Protein AF-A0A7K4TQD1-F1 (afdb_monomer_lite)

Structure (mmCIF, N/CA/C/O backbone):
data_AF-A0A7K4TQD1-F1
#
_entry.id   AF-A0A7K4TQD1-F1
#
loop_
_atom_site.group_PDB
_atom_site.id
_atom_site.type_symbol
_atom_site.label_atom_id
_atom_site.label_alt_id
_atom_site.label_comp_id
_atom_site.label_asym_id
_atom_site.label_entity_id
_atom_site.label_seq_id
_atom_site.pdbx_PDB_ins_code
_atom_site.Cartn_x
_atom_site.Cartn_y
_atom_site.Cartn_z
_atom_site.occupancy
_atom_site.B_iso_or_equiv
_atom_site.auth_seq_id
_atom_site.auth_comp_id
_atom_site.auth_asym_id
_atom_site.auth_atom_id
_atom_site.pdbx_PDB_model_num
ATOM 1 N N . ASP A 1 1 ? -7.460 28.474 18.576 1.00 45.56 1 ASP A N 1
ATOM 2 C CA . ASP A 1 1 ? -6.396 27.462 18.611 1.00 45.56 1 ASP A CA 1
ATOM 3 C C . ASP A 1 1 ? -7.080 26.107 18.539 1.00 45.56 1 ASP A C 1
ATOM 5 O O . ASP A 1 1 ? -7.773 25.741 19.476 1.00 45.56 1 ASP A O 1
ATOM 9 N N . LEU A 1 2 ? -7.059 25.478 17.362 1.00 52.19 2 LEU A N 1
ATOM 10 C CA . LEU A 1 2 ? -7.732 24.200 17.082 1.00 52.19 2 LEU A CA 1
ATOM 11 C C . LEU A 1 2 ? -6.708 23.061 17.084 1.00 52.19 2 LEU A C 1
ATOM 13 O O . LEU A 1 2 ? -6.764 22.162 16.252 1.00 52.19 2 LEU A O 1
ATOM 17 N N . SER A 1 3 ? -5.739 23.111 17.994 1.00 54.25 3 SER A N 1
ATOM 18 C CA . SER A 1 3 ? -4.827 21.996 18.223 1.00 54.25 3 SER A CA 1
ATOM 19 C C . SER A 1 3 ? -5.521 20.920 19.060 1.00 54.25 3 SER A C 1
ATOM 21 O O . SER A 1 3 ? -5.107 20.582 20.166 1.00 54.25 3 SER A O 1
ATOM 23 N N . VAL A 1 4 ? -6.586 20.339 18.502 1.00 57.62 4 VAL A N 1
ATOM 24 C CA . VAL A 1 4 ? -6.950 18.977 18.871 1.00 57.62 4 VAL A CA 1
ATOM 25 C C . VAL A 1 4 ? -5.787 18.126 18.375 1.00 57.62 4 VAL A C 1
ATOM 27 O O . VAL A 1 4 ? -5.661 17.822 17.191 1.00 57.62 4 VAL A O 1
ATOM 30 N N . ARG A 1 5 ? -4.844 17.830 19.273 1.00 55.59 5 ARG A N 1
ATOM 31 C CA . ARG A 1 5 ? -3.974 16.675 19.094 1.00 55.59 5 ARG A CA 1
ATOM 32 C C . ARG A 1 5 ? -4.882 15.488 19.295 1.00 55.59 5 ARG A C 1
ATOM 34 O O . ARG A 1 5 ? -5.069 15.022 20.412 1.00 55.59 5 ARG A O 1
ATOM 41 N N . ASP A 1 6 ? -5.512 15.108 18.203 1.00 54.31 6 ASP A N 1
ATOM 42 C CA . ASP A 1 6 ? -6.256 13.885 18.114 1.00 54.31 6 ASP A CA 1
ATOM 43 C C . ASP A 1 6 ? -5.278 12.765 18.481 1.00 54.31 6 ASP A C 1
ATOM 45 O O . ASP A 1 6 ? -4.365 12.426 17.732 1.00 54.31 6 ASP A O 1
ATOM 49 N N . GLU A 1 7 ? -5.456 12.210 19.679 1.00 54.66 7 GLU A N 1
ATOM 50 C CA . GLU A 1 7 ? -4.973 10.894 20.121 1.00 54.66 7 GLU A CA 1
ATOM 51 C C . GLU A 1 7 ? -5.586 9.771 19.253 1.00 54.66 7 GLU A C 1
ATOM 53 O O . GLU A 1 7 ? -5.853 8.664 19.713 1.00 54.66 7 GLU A O 1
ATOM 58 N N . LEU A 1 8 ? -5.891 10.069 17.991 1.00 54.59 8 LEU A N 1
ATOM 59 C CA . LEU A 1 8 ? -6.680 9.242 17.111 1.00 54.59 8 LEU A CA 1
ATOM 60 C C . LEU A 1 8 ? -5.744 8.396 16.241 1.00 54.59 8 LEU A C 1
ATOM 62 O O . LEU A 1 8 ? -4.733 8.858 15.712 1.00 54.59 8 LEU A O 1
ATOM 66 N N . ASP A 1 9 ? -6.137 7.133 16.108 1.00 60.72 9 ASP A N 1
ATOM 67 C CA . ASP A 1 9 ? -5.822 6.241 14.991 1.00 60.72 9 ASP A CA 1
ATOM 68 C C . ASP A 1 9 ? -4.530 5.407 15.051 1.00 60.72 9 ASP A C 1
ATOM 70 O O . ASP A 1 9 ? -4.187 4.777 14.066 1.00 60.72 9 ASP A O 1
ATOM 74 N N . GLY A 1 10 ? -3.809 5.307 16.173 1.00 62.94 10 GLY A N 1
ATOM 75 C CA . GLY A 1 10 ? -2.671 4.363 16.287 1.00 62.94 10 GLY A CA 1
ATOM 76 C C . GLY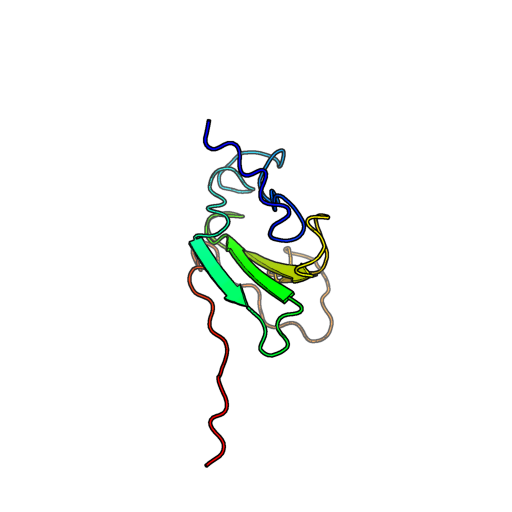 A 1 10 ? -1.396 4.747 15.514 1.00 62.94 10 GLY A C 1
ATOM 77 O O . GLY A 1 10 ? -0.441 3.964 15.451 1.00 62.94 10 GLY A O 1
ATOM 78 N N . GLY A 1 11 ? -1.344 5.981 15.001 1.00 74.12 11 GLY A N 1
ATOM 79 C CA . GLY A 1 11 ? -0.150 6.655 14.484 1.00 74.12 11 GLY A CA 1
ATOM 80 C C . GLY A 1 11 ? -0.198 6.993 12.988 1.00 74.12 11 GLY A C 1
ATOM 81 O O . GLY A 1 11 ? -1.144 6.683 12.275 1.00 74.12 11 GLY A O 1
ATOM 82 N N . GLU A 1 12 ? 0.861 7.633 12.482 1.00 79.38 12 GLU A N 1
ATOM 83 C CA . GLU A 1 12 ? 0.975 7.971 11.057 1.00 79.38 12 GLU A CA 1
ATOM 84 C C . GLU A 1 12 ? 1.526 6.793 10.235 1.00 79.38 12 GLU A C 1
ATOM 86 O O . GLU A 1 12 ? 2.731 6.520 10.236 1.00 79.38 12 GLU A O 1
ATOM 91 N N . TRP A 1 13 ? 0.674 6.122 9.459 1.00 82.19 13 TRP A N 1
ATOM 92 C CA . TRP A 1 13 ? 1.122 5.086 8.525 1.00 82.19 13 TRP A CA 1
ATOM 93 C C . TRP A 1 13 ? 1.839 5.684 7.313 1.00 82.19 13 TRP A C 1
ATOM 95 O O . TRP A 1 13 ? 1.226 6.286 6.433 1.00 82.19 13 TRP A O 1
ATOM 105 N N . LYS A 1 14 ? 3.153 5.467 7.221 1.00 84.50 14 LYS A N 1
ATOM 106 C CA . LYS A 1 14 ? 4.038 6.073 6.208 1.00 84.50 14 LYS A CA 1
ATOM 107 C C . LYS A 1 14 ? 4.846 5.030 5.423 1.00 84.50 14 LYS A C 1
ATOM 109 O O . LYS A 1 14 ? 6.050 5.179 5.235 1.00 84.50 14 LYS A O 1
ATOM 114 N N . PHE A 1 15 ? 4.214 3.951 4.954 1.00 81.75 15 PHE A N 1
ATOM 115 C CA . PHE A 1 15 ? 4.922 2.790 4.378 1.00 81.75 15 PHE A CA 1
ATOM 116 C C . PHE A 1 15 ? 5.779 3.103 3.149 1.00 81.75 15 PHE A C 1
ATOM 118 O O . PHE A 1 15 ? 6.783 2.426 2.910 1.00 81.75 15 PHE A O 1
ATOM 125 N N . CYS A 1 16 ? 5.373 4.100 2.363 1.00 87.44 16 CYS A N 1
ATOM 126 C CA . CYS A 1 16 ? 6.097 4.504 1.162 1.00 87.44 16 CYS A CA 1
ATOM 127 C C . CYS A 1 16 ? 7.122 5.611 1.408 1.00 87.44 16 CYS A C 1
ATOM 129 O O . CYS A 1 16 ? 7.991 5.838 0.563 1.00 87.44 16 CYS A O 1
ATOM 131 N N . GLN A 1 17 ? 7.069 6.272 2.565 1.00 88.81 17 GLN A N 1
ATOM 132 C CA . GLN A 1 17 ? 8.026 7.311 2.915 1.00 88.81 17 GLN A CA 1
ATOM 133 C C . GLN A 1 17 ? 9.409 6.703 3.180 1.00 88.81 17 GLN A C 1
ATOM 135 O O . GLN A 1 17 ? 9.538 5.642 3.786 1.00 88.81 17 GLN A O 1
ATOM 140 N N . GLY A 1 18 ? 10.461 7.373 2.704 1.00 89.06 18 GLY A N 1
ATOM 141 C CA . GLY A 1 18 ? 11.849 6.942 2.916 1.00 89.06 18 GLY A CA 1
ATOM 142 C C . GLY A 1 18 ? 12.257 5.674 2.155 1.00 89.06 18 GLY A C 1
ATOM 143 O O . GLY A 1 18 ? 13.371 5.188 2.330 1.00 89.06 18 GLY A O 1
ATOM 144 N N . ARG A 1 19 ? 11.384 5.128 1.300 1.00 88.44 19 ARG A N 1
ATOM 145 C CA . ARG A 1 19 ? 11.697 3.975 0.450 1.00 88.44 19 ARG A CA 1
ATOM 146 C C . ARG A 1 19 ? 12.435 4.411 -0.826 1.00 88.44 19 ARG A C 1
ATOM 148 O O . ARG A 1 19 ? 12.350 5.580 -1.220 1.00 88.44 19 ARG A O 1
ATOM 155 N N . PRO A 1 20 ? 13.149 3.486 -1.498 1.00 91.81 20 PRO A N 1
ATOM 156 C CA . PRO A 1 20 ? 13.863 3.818 -2.722 1.00 91.81 20 PRO A CA 1
ATOM 157 C C . PRO A 1 20 ? 12.920 4.352 -3.805 1.00 91.81 20 PRO A C 1
ATOM 159 O O . PRO A 1 20 ? 11.851 3.787 -4.060 1.00 91.81 20 PRO A O 1
ATOM 162 N N . GLN A 1 21 ? 13.347 5.442 -4.427 1.00 92.69 21 GLN A N 1
ATOM 163 C CA . GLN A 1 21 ? 12.612 6.132 -5.482 1.00 92.69 21 GLN A CA 1
ATOM 164 C C . GLN A 1 21 ? 12.698 5.373 -6.815 1.00 92.69 21 GLN A C 1
ATOM 166 O O . GLN A 1 21 ? 13.380 4.354 -6.900 1.00 92.69 21 GLN A O 1
ATOM 171 N N . GLY A 1 22 ? 11.992 5.872 -7.833 1.00 94.06 22 GLY A N 1
ATOM 172 C CA . GLY A 1 22 ? 11.879 5.229 -9.146 1.00 94.06 22 GLY A CA 1
ATOM 173 C C . GLY A 1 22 ? 10.546 4.506 -9.336 1.00 94.06 22 GLY A C 1
ATOM 174 O O . GLY A 1 22 ? 9.925 4.047 -8.369 1.00 94.06 22 GLY A O 1
ATOM 175 N N . HIS A 1 23 ? 10.081 4.440 -10.584 1.00 92.94 23 HIS A N 1
ATOM 176 C CA . HIS A 1 23 ? 8.806 3.805 -10.931 1.00 92.94 23 HIS A CA 1
ATOM 177 C C . HIS A 1 23 ? 8.861 2.285 -10.716 1.00 92.94 23 HIS A C 1
ATOM 179 O O . HIS A 1 23 ? 7.869 1.668 -10.341 1.00 92.94 23 HIS A O 1
ATOM 185 N N . GLU A 1 24 ? 10.045 1.689 -10.842 1.00 91.69 24 GLU A N 1
ATOM 186 C CA . GLU A 1 24 ? 10.344 0.288 -10.557 1.00 91.69 24 GLU A CA 1
ATOM 187 C C . GLU A 1 24 ? 10.348 -0.047 -9.059 1.00 91.69 24 GLU A C 1
ATOM 189 O O . GLU A 1 24 ? 10.428 -1.219 -8.685 1.00 91.69 24 GLU A O 1
ATOM 194 N N . ARG A 1 25 ? 10.225 0.970 -8.195 1.00 90.56 25 ARG A N 1
ATOM 195 C CA . ARG A 1 25 ? 10.189 0.844 -6.733 1.00 90.56 25 ARG A CA 1
ATOM 196 C C . ARG A 1 25 ? 9.006 1.615 -6.143 1.00 90.56 25 ARG A C 1
ATOM 198 O O . ARG A 1 25 ? 7.865 1.222 -6.371 1.00 90.56 25 ARG A O 1
ATOM 205 N N . PHE A 1 26 ? 9.244 2.658 -5.345 1.00 92.44 26 PHE A N 1
ATOM 206 C CA . PHE A 1 26 ? 8.200 3.356 -4.581 1.00 92.44 26 PHE A CA 1
ATOM 207 C C . PHE A 1 26 ? 7.917 4.785 -5.064 1.00 92.44 26 PHE A C 1
ATOM 209 O O . PHE A 1 26 ? 7.046 5.439 -4.493 1.00 92.44 26 PHE A O 1
ATOM 216 N N . GLY A 1 27 ? 8.589 5.267 -6.117 1.00 92.50 27 GLY A N 1
ATOM 217 C CA . GLY A 1 27 ? 8.478 6.658 -6.583 1.00 92.50 27 GLY A CA 1
ATOM 218 C C . GLY A 1 27 ? 7.059 7.086 -6.979 1.00 92.50 27 GLY A C 1
ATOM 219 O O . GLY A 1 27 ? 6.728 8.2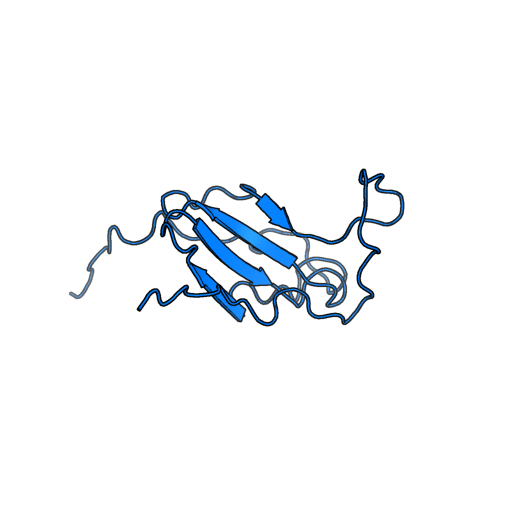63 -6.915 1.00 92.50 27 GLY A O 1
ATOM 220 N N . THR A 1 28 ? 6.198 6.129 -7.327 1.00 94.38 28 THR A N 1
ATOM 221 C CA . THR A 1 28 ? 4.791 6.347 -7.700 1.00 94.38 28 THR A CA 1
ATOM 222 C C . THR A 1 28 ? 3.813 5.635 -6.764 1.00 94.38 28 THR A C 1
ATOM 224 O O . THR A 1 28 ? 2.686 5.352 -7.156 1.00 94.38 28 THR A O 1
ATOM 227 N N . CYS A 1 29 ? 4.221 5.332 -5.527 1.00 92.56 29 CYS A N 1
ATOM 228 C CA . CYS A 1 29 ? 3.508 4.414 -4.635 1.00 92.56 29 CYS A CA 1
ATOM 229 C C . CYS A 1 29 ? 1.988 4.656 -4.502 1.00 92.56 29 CYS A C 1
ATOM 231 O O . CYS A 1 29 ? 1.229 3.687 -4.549 1.00 92.56 29 CYS A O 1
ATOM 233 N N . GLN A 1 30 ? 1.546 5.914 -4.361 1.00 94.81 30 GLN A N 1
ATOM 234 C CA . GLN A 1 30 ? 0.128 6.272 -4.166 1.00 94.81 30 GLN A CA 1
ATOM 235 C C . GLN A 1 30 ? -0.508 5.540 -2.968 1.00 94.81 30 GLN A C 1
ATOM 237 O O . GLN A 1 30 ? -1.585 4.954 -3.069 1.00 94.81 30 GLN A O 1
ATOM 242 N N . GLN A 1 31 ? 0.194 5.540 -1.832 1.00 92.19 31 GLN A N 1
ATOM 243 C CA . GLN A 1 31 ? -0.295 4.946 -0.590 1.00 92.19 31 GLN A CA 1
ATOM 244 C C . GLN A 1 31 ? -1.637 5.564 -0.186 1.00 92.19 31 GLN A C 1
ATOM 246 O O . GLN A 1 31 ? -1.770 6.784 -0.149 1.00 92.19 31 GLN A O 1
ATOM 251 N N . GLY A 1 32 ? -2.593 4.712 0.181 1.00 91.88 32 GLY A N 1
ATOM 252 C CA . GLY A 1 32 ? -3.895 5.143 0.682 1.00 91.88 32 GLY A CA 1
ATOM 253 C C . GLY A 1 32 ? -4.906 5.462 -0.416 1.00 91.88 32 GLY A C 1
ATOM 254 O O . GLY A 1 32 ? -5.981 5.954 -0.094 1.00 91.88 32 GLY A O 1
ATOM 255 N N . LEU A 1 33 ? -4.610 5.150 -1.688 1.00 95.81 33 LEU A N 1
ATOM 256 C CA . LEU A 1 33 ? -5.585 5.313 -2.775 1.00 95.81 33 LEU A CA 1
ATOM 257 C C . LEU A 1 33 ? -6.888 4.550 -2.491 1.00 95.81 33 LEU A C 1
ATOM 259 O O . LEU A 1 33 ? -7.971 5.009 -2.841 1.00 95.81 33 LEU A O 1
ATOM 263 N N . ALA A 1 34 ? -6.775 3.397 -1.833 1.00 95.25 34 ALA A N 1
ATOM 264 C CA . ALA A 1 34 ? -7.904 2.648 -1.315 1.00 95.25 34 ALA A CA 1
ATOM 265 C C . ALA A 1 34 ? -7.645 2.262 0.144 1.00 95.25 34 ALA A C 1
ATOM 267 O O . ALA A 1 34 ? -6.522 1.890 0.500 1.00 95.25 34 ALA A O 1
ATOM 268 N N . ALA A 1 35 ? -8.686 2.325 0.972 1.00 92.50 35 ALA A N 1
ATOM 269 C CA . ALA A 1 35 ? -8.627 1.963 2.380 1.00 92.50 35 ALA A CA 1
ATOM 270 C C . ALA A 1 35 ? -9.900 1.229 2.816 1.00 92.50 35 ALA A C 1
ATOM 272 O O . ALA A 1 35 ? -10.994 1.548 2.352 1.00 92.50 35 ALA A O 1
ATOM 273 N N . ALA A 1 36 ? -9.763 0.255 3.711 1.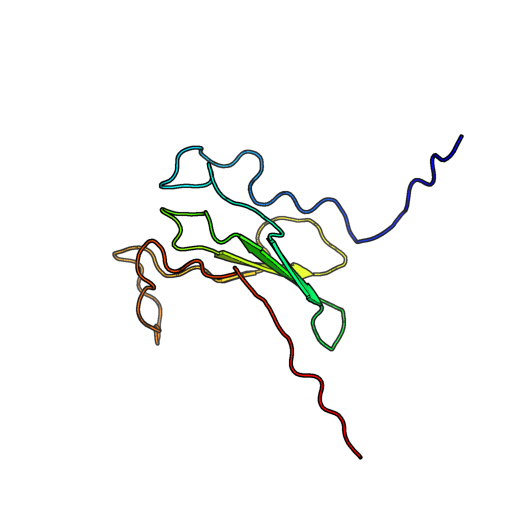00 92.31 36 ALA A N 1
ATOM 274 C CA . ALA A 1 36 ? -10.894 -0.416 4.346 1.00 92.31 36 ALA A CA 1
ATOM 275 C C . ALA A 1 36 ? -10.526 -0.878 5.755 1.00 92.31 36 ALA A C 1
ATOM 277 O O . ALA A 1 36 ? -9.371 -1.195 6.033 1.00 92.31 36 ALA A O 1
ATOM 278 N N . PHE A 1 37 ? -11.526 -0.983 6.624 1.00 90.56 37 PHE A N 1
ATOM 279 C CA . PHE A 1 37 ? -11.378 -1.644 7.914 1.00 90.56 37 PHE A CA 1
ATOM 280 C C . PHE A 1 37 ? -11.834 -3.096 7.815 1.00 90.56 37 PHE A C 1
ATOM 282 O O . PHE A 1 37 ? -12.804 -3.433 7.132 1.00 90.56 37 PHE A O 1
ATOM 289 N N . SER A 1 38 ? -11.123 -3.961 8.523 1.00 89.25 38 SER A N 1
ATOM 290 C CA . SER A 1 38 ? -11.571 -5.326 8.802 1.00 89.25 38 SER A CA 1
ATOM 291 C C . SER A 1 38 ? -12.897 -5.335 9.586 1.00 89.25 38 SER A C 1
ATOM 293 O O . SER A 1 38 ? -13.174 -4.393 10.333 1.00 89.25 38 SER A O 1
ATOM 295 N N . PRO A 1 39 ? -13.721 -6.394 9.463 1.00 89.38 39 PRO A N 1
ATOM 296 C CA . PRO A 1 39 ? -15.005 -6.497 10.168 1.00 89.38 39 PRO A CA 1
ATOM 297 C C . PRO A 1 39 ? -14.881 -6.398 11.690 1.00 89.38 39 PRO A C 1
ATOM 299 O O . PRO A 1 39 ? -15.742 -5.817 12.345 1.00 89.38 39 PRO A O 1
ATOM 302 N N . ASP A 1 40 ? -13.804 -6.950 12.250 1.00 89.50 40 ASP A N 1
ATOM 303 C CA . ASP A 1 40 ? -13.511 -6.893 13.684 1.00 89.50 40 ASP A CA 1
ATOM 304 C C . ASP A 1 40 ? -12.861 -5.568 14.112 1.00 89.50 40 ASP A C 1
ATOM 306 O O . ASP A 1 40 ? -12.568 -5.388 15.291 1.00 89.50 40 ASP A O 1
ATOM 310 N N . ARG A 1 41 ? -12.658 -4.637 13.167 1.00 87.00 41 ARG A N 1
ATOM 311 C CA . ARG A 1 41 ? -12.082 -3.297 13.356 1.00 87.00 41 ARG A CA 1
ATOM 312 C C . ARG A 1 41 ? -10.677 -3.294 13.953 1.00 87.00 41 ARG A C 1
ATOM 314 O O . ARG A 1 41 ? -10.217 -2.257 14.414 1.00 87.00 41 ARG A O 1
ATOM 321 N N . ARG A 1 42 ? -9.974 -4.429 13.924 1.00 87.38 42 ARG A N 1
ATOM 322 C CA . ARG A 1 42 ? -8.610 -4.533 14.468 1.00 87.38 42 ARG A CA 1
ATOM 323 C C . ARG A 1 42 ? -7.542 -4.189 13.448 1.00 87.38 42 ARG A C 1
ATOM 325 O O . ARG A 1 42 ? -6.420 -3.873 13.826 1.00 87.38 42 ARG A O 1
ATOM 332 N N . TYR A 1 43 ? -7.886 -4.251 12.169 1.00 87.94 43 TYR A N 1
ATOM 333 C CA . TYR A 1 43 ? -6.973 -4.012 11.060 1.00 87.94 43 TYR A CA 1
ATOM 334 C C . TYR A 1 43 ? -7.506 -2.972 10.086 1.00 87.94 43 TYR A C 1
ATOM 336 O O . TYR A 1 43 ? -8.698 -2.973 9.758 1.00 87.94 43 TYR A O 1
ATOM 344 N N . VAL A 1 44 ? -6.583 -2.177 9.556 1.00 88.00 44 VAL A N 1
ATOM 345 C CA . VAL A 1 44 ? -6.769 -1.333 8.379 1.00 88.00 44 VAL A CA 1
ATOM 346 C C . VAL A 1 44 ? -6.021 -1.944 7.193 1.00 88.00 44 VAL A C 1
ATOM 348 O O . VAL A 1 44 ? -4.907 -2.461 7.322 1.00 88.00 44 VAL A O 1
ATOM 351 N N . LEU A 1 45 ? -6.671 -1.923 6.036 1.00 90.44 45 LEU A N 1
ATOM 352 C CA . LEU A 1 45 ? -6.147 -2.356 4.752 1.00 90.44 45 LEU A CA 1
ATOM 353 C C . LEU A 1 45 ? -5.877 -1.109 3.915 1.00 90.44 45 LEU A C 1
ATOM 355 O O . LEU A 1 45 ? -6.774 -0.285 3.771 1.00 90.44 45 LEU A O 1
ATOM 359 N N . LEU A 1 46 ? -4.674 -0.973 3.359 1.00 91.88 46 LEU A N 1
ATOM 360 C CA . LEU A 1 46 ? -4.241 0.202 2.603 1.00 91.88 46 LEU A CA 1
ATOM 361 C C . LEU A 1 46 ? -3.624 -0.214 1.268 1.00 91.88 46 LEU A C 1
ATOM 363 O O . LEU A 1 46 ? -2.657 -0.975 1.216 1.00 91.88 46 LEU A O 1
ATOM 367 N N . GLY A 1 47 ? -4.192 0.293 0.180 1.00 93.69 47 GLY A N 1
ATOM 368 C CA . GLY A 1 47 ? -3.730 0.057 -1.181 1.00 93.69 47 GLY A CA 1
ATOM 369 C C . GLY A 1 47 ? -2.657 1.049 -1.631 1.00 93.69 47 GLY A C 1
ATOM 370 O O . GLY A 1 47 ? -2.692 2.225 -1.265 1.00 93.69 47 GLY A O 1
ATOM 371 N N . ALA A 1 48 ? -1.704 0.571 -2.432 1.00 94.69 48 ALA A N 1
ATOM 372 C CA . ALA A 1 48 ? -0.613 1.362 -3.005 1.00 94.69 48 ALA A CA 1
ATOM 373 C C . ALA A 1 48 ? -0.285 0.890 -4.441 1.00 94.69 48 ALA A C 1
ATOM 375 O O . ALA A 1 48 ? 0.745 0.238 -4.674 1.00 94.69 48 ALA A O 1
ATOM 376 N N . PRO A 1 49 ? -1.167 1.165 -5.419 1.00 95.56 49 PRO A N 1
ATOM 377 C CA . PRO A 1 49 ? -1.128 0.523 -6.733 1.00 95.56 49 PRO A CA 1
ATOM 378 C C . PRO A 1 49 ? 0.023 0.959 -7.635 1.00 95.56 49 PRO A C 1
ATOM 380 O O . PRO A 1 49 ? 0.345 0.247 -8.579 1.00 95.56 49 PRO A O 1
ATOM 383 N N . GLY A 1 50 ? 0.665 2.100 -7.377 1.00 95.31 50 GLY A N 1
ATOM 384 C CA . GLY A 1 50 ? 1.743 2.586 -8.241 1.00 95.31 50 GLY A CA 1
ATOM 385 C C . GLY A 1 50 ? 3.141 2.147 -7.825 1.00 95.31 50 GLY A C 1
ATOM 386 O O . GLY A 1 50 ? 4.122 2.688 -8.320 1.00 95.31 50 GLY A O 1
ATOM 387 N N . THR A 1 51 ? 3.265 1.185 -6.919 1.00 92.12 51 THR A N 1
ATOM 388 C CA . THR A 1 51 ? 4.554 0.567 -6.587 1.00 92.12 51 THR A CA 1
ATOM 389 C C . THR A 1 51 ? 4.978 -0.462 -7.643 1.00 92.12 51 THR A C 1
ATOM 391 O O . THR A 1 51 ? 4.138 -1.091 -8.292 1.00 92.12 51 THR A O 1
ATOM 394 N N . TYR A 1 52 ? 6.289 -0.658 -7.801 1.00 90.69 52 TYR A N 1
ATOM 395 C CA . TYR A 1 52 ? 6.903 -1.709 -8.622 1.00 90.69 52 TYR A CA 1
ATOM 396 C C . TYR A 1 52 ? 6.385 -1.778 -10.073 1.00 90.69 52 TYR A C 1
ATOM 398 O O . TYR A 1 52 ? 5.862 -2.805 -10.502 1.00 90.69 52 TYR A O 1
ATOM 406 N N . ASN A 1 53 ? 6.530 -0.703 -10.852 1.00 93.12 53 ASN A N 1
ATOM 407 C CA . ASN A 1 53 ? 5.988 -0.573 -12.215 1.00 93.12 53 ASN A CA 1
ATOM 408 C C . ASN A 1 53 ? 4.472 -0.796 -12.250 1.00 93.12 53 ASN A C 1
ATOM 410 O O . ASN A 1 53 ? 3.965 -1.601 -13.036 1.00 93.12 53 ASN A O 1
ATOM 414 N N . TRP A 1 54 ? 3.760 -0.124 -11.342 1.00 93.94 54 TRP A N 1
ATOM 415 C CA . TRP A 1 54 ? 2.307 -0.238 -11.190 1.00 93.94 54 TRP A CA 1
ATOM 416 C C . TRP A 1 54 ? 1.807 -1.678 -11.006 1.00 93.94 54 TRP A C 1
ATOM 418 O O . TRP A 1 54 ? 0.679 -2.019 -11.356 1.00 93.94 54 TRP A O 1
ATOM 428 N N . LYS A 1 55 ? 2.658 -2.549 -10.462 1.00 91.94 55 LYS A N 1
ATOM 429 C CA . LYS A 1 55 ? 2.274 -3.885 -10.008 1.00 91.94 55 LYS A CA 1
ATOM 430 C C . LYS A 1 55 ? 1.344 -3.769 -8.800 1.00 91.94 55 LYS A C 1
ATOM 432 O O . LYS A 1 55 ? 0.303 -4.421 -8.770 1.00 91.94 55 LYS A O 1
ATOM 437 N N . GLY A 1 56 ? 1.678 -2.865 -7.877 1.00 91.62 56 GLY A N 1
ATOM 438 C CA . GLY A 1 56 ? 0.863 -2.516 -6.720 1.00 91.62 56 GLY A CA 1
ATOM 439 C C . GLY A 1 56 ? 1.129 -3.357 -5.471 1.00 91.62 56 GLY A C 1
ATOM 440 O O . GLY A 1 56 ? 1.778 -4.403 -5.515 1.00 91.62 56 GLY A O 1
ATOM 441 N N . LEU A 1 57 ? 0.624 -2.869 -4.337 1.00 90.19 57 LEU A N 1
ATOM 442 C CA . LEU A 1 57 ? 0.743 -3.482 -3.013 1.00 90.19 57 LEU A CA 1
ATOM 443 C C . LEU A 1 57 ? -0.551 -3.298 -2.220 1.00 90.19 57 LEU A C 1
ATOM 445 O O . LEU A 1 57 ? -1.238 -2.282 -2.352 1.00 90.19 57 LEU A O 1
ATOM 449 N N . LEU A 1 58 ? -0.818 -4.248 -1.326 1.00 90.44 58 LEU A N 1
ATOM 450 C CA . LEU A 1 58 ? -1.828 -4.142 -0.282 1.00 90.44 58 LEU A CA 1
ATOM 451 C C . LEU A 1 58 ? -1.162 -4.329 1.087 1.00 90.44 58 LEU A C 1
ATOM 453 O O . LEU A 1 58 ? -0.593 -5.379 1.382 1.00 90.44 58 LEU A O 1
ATOM 457 N N . PHE A 1 59 ? -1.245 -3.310 1.931 1.00 88.12 59 PHE A N 1
ATOM 458 C CA . PHE A 1 59 ? -0.762 -3.333 3.308 1.00 88.12 59 PHE A CA 1
ATOM 459 C C . PHE A 1 59 ? -1.914 -3.661 4.250 1.00 88.12 59 PHE A C 1
ATOM 461 O O . PHE A 1 59 ? -2.998 -3.104 4.110 1.00 88.12 59 PHE A O 1
ATOM 468 N N . VAL A 1 60 ? -1.678 -4.539 5.221 1.00 88.44 60 VAL A N 1
ATOM 469 C CA . VAL A 1 60 ? -2.614 -4.812 6.315 1.00 88.44 60 VAL A CA 1
ATOM 470 C C . VAL A 1 60 ? -1.877 -4.597 7.624 1.00 88.44 60 VAL A C 1
ATOM 472 O O . VAL A 1 60 ? -0.835 -5.205 7.867 1.00 88.44 60 VAL A O 1
ATOM 475 N N . THR A 1 61 ? -2.408 -3.717 8.460 1.00 85.62 61 THR A N 1
ATOM 476 C CA . THR A 1 61 ? -1.793 -3.353 9.737 1.00 85.62 61 THR A CA 1
ATOM 477 C C . THR A 1 61 ? -2.843 -3.235 10.818 1.00 85.62 61 THR A C 1
ATOM 479 O O . THR A 1 61 ? -4.010 -2.968 10.531 1.00 85.62 61 THR A O 1
ATOM 482 N N . ASN A 1 62 ? -2.440 -3.477 12.058 1.00 86.12 62 ASN A N 1
ATOM 483 C CA . ASN A 1 62 ? -3.289 -3.266 13.212 1.00 86.12 62 ASN A CA 1
ATOM 484 C C . ASN A 1 62 ? -3.594 -1.768 13.387 1.00 86.12 62 ASN A C 1
ATOM 486 O O . ASN A 1 62 ? -2.737 -0.924 13.127 1.00 86.12 62 ASN A O 1
ATOM 490 N N . ILE A 1 63 ? -4.815 -1.453 13.817 1.00 85.62 63 ILE A N 1
ATOM 491 C CA . ILE A 1 63 ? -5.282 -0.074 14.006 1.00 85.62 63 ILE A CA 1
ATOM 492 C C . ILE A 1 63 ? -4.575 0.649 15.160 1.00 85.62 63 ILE A C 1
ATOM 494 O O . ILE A 1 63 ? -4.531 1.865 15.166 1.00 85.62 63 ILE A O 1
ATOM 498 N N . GLU A 1 64 ? -3.995 -0.075 16.117 1.00 83.94 64 GLU A N 1
ATOM 499 C CA . GLU A 1 64 ? -3.289 0.489 17.275 1.00 83.94 64 GLU A CA 1
ATOM 500 C C . GLU A 1 64 ? -1.795 0.715 16.998 1.00 83.94 64 GLU A C 1
ATOM 502 O O . GLU A 1 64 ? -1.054 1.148 17.880 1.00 83.94 64 GLU A O 1
ATOM 507 N N . SER A 1 65 ? -1.310 0.385 15.794 1.00 76.94 65 SER A N 1
ATOM 508 C CA . SER A 1 65 ? 0.112 0.463 15.479 1.00 76.94 65 SER A CA 1
ATOM 509 C C . SER A 1 65 ? 0.390 0.920 14.051 1.00 76.94 65 SER A C 1
ATOM 511 O O . SER A 1 65 ? 0.058 0.255 13.066 1.00 76.94 65 SER A O 1
ATOM 513 N N . ALA A 1 66 ? 1.131 2.021 13.956 1.00 73.81 66 ALA A N 1
ATOM 514 C CA . ALA A 1 66 ? 1.753 2.500 12.729 1.00 73.81 66 ALA A CA 1
ATOM 515 C C . ALA A 1 66 ? 3.128 1.883 12.431 1.00 73.81 66 ALA A C 1
ATOM 517 O O . ALA A 1 66 ? 3.804 2.316 11.494 1.00 73.81 66 ALA A O 1
ATOM 518 N N . ALA A 1 67 ? 3.551 0.868 13.196 1.00 70.50 67 ALA A N 1
ATOM 519 C CA . ALA A 1 67 ? 4.798 0.171 12.919 1.00 70.50 67 ALA A CA 1
ATOM 520 C C . ALA A 1 67 ? 4.741 -0.448 11.506 1.00 70.50 67 ALA A C 1
ATOM 522 O O . ALA A 1 67 ? 3.808 -1.199 11.199 1.00 70.50 67 ALA A O 1
ATOM 523 N N . PRO A 1 68 ? 5.705 -0.133 10.624 1.00 59.19 68 PRO A N 1
ATOM 524 C CA . PRO A 1 68 ? 5.726 -0.695 9.284 1.00 59.19 68 PRO A CA 1
ATOM 525 C C . PRO A 1 68 ? 5.869 -2.226 9.347 1.00 59.19 68 PRO A C 1
ATOM 527 O O . PRO A 1 68 ? 6.545 -2.754 10.224 1.00 59.19 68 PRO A O 1
ATOM 530 N N . ASP A 1 69 ? 5.248 -2.915 8.384 1.00 55.44 69 ASP A N 1
ATOM 531 C CA . ASP A 1 69 ? 5.463 -4.335 8.041 1.00 55.44 69 ASP A CA 1
ATOM 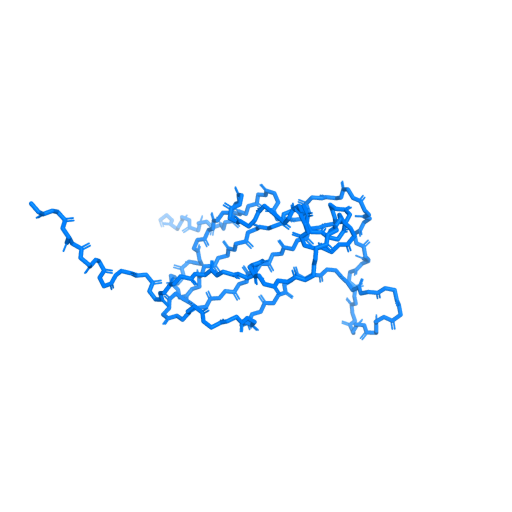532 C C . ASP A 1 69 ? 4.573 -5.408 8.710 1.00 55.44 69 ASP A C 1
ATOM 534 O O . ASP A 1 69 ? 4.906 -6.591 8.654 1.00 55.44 69 ASP A O 1
ATOM 538 N N . GLN A 1 70 ? 3.400 -5.073 9.264 1.00 59.09 70 GLN A N 1
ATOM 539 C CA . GLN A 1 70 ? 2.595 -6.101 9.947 1.00 59.09 70 GLN A CA 1
ATOM 540 C C . GLN A 1 70 ? 2.077 -7.226 9.036 1.00 59.09 70 GLN A C 1
ATOM 542 O O . GLN A 1 70 ? 2.181 -8.376 9.456 1.00 59.09 70 GLN A O 1
ATOM 547 N N . ARG A 1 71 ? 1.614 -6.954 7.801 1.00 67.75 71 ARG A N 1
ATOM 548 C CA . ARG A 1 71 ? 1.518 -7.910 6.668 1.00 67.75 71 ARG A CA 1
ATOM 549 C C . ARG A 1 71 ? 1.474 -7.145 5.343 1.00 67.75 71 ARG A C 1
ATOM 551 O O . ARG A 1 71 ? 0.617 -6.285 5.156 1.00 67.75 71 ARG A O 1
ATOM 558 N N . VAL A 1 72 ? 2.356 -7.480 4.402 1.00 75.44 72 VAL A N 1
ATOM 559 C CA . VAL A 1 72 ? 2.341 -6.906 3.047 1.00 75.44 72 VAL A CA 1
ATOM 560 C C . VAL A 1 72 ? 1.934 -7.986 2.058 1.00 75.44 72 VAL A C 1
ATOM 562 O O . VAL A 1 72 ? 2.679 -8.935 1.819 1.00 75.44 72 VAL A O 1
ATOM 565 N N . PHE A 1 73 ? 0.762 -7.823 1.457 1.00 75.88 73 PHE A N 1
ATOM 566 C 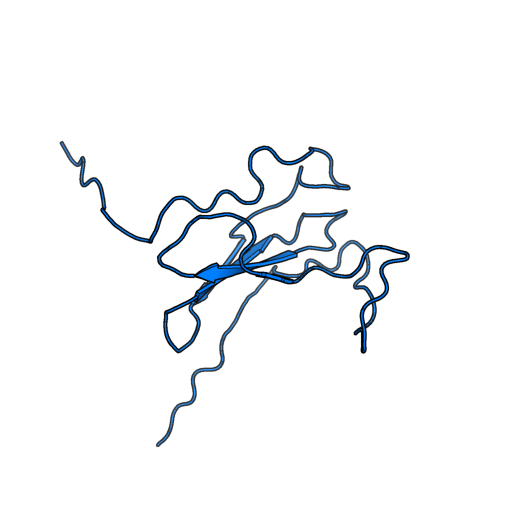CA . PHE A 1 73 ? 0.364 -8.600 0.298 1.00 75.88 73 PHE A CA 1
ATOM 567 C C . PHE A 1 73 ? 0.960 -7.928 -0.922 1.00 75.88 73 PHE A C 1
ATOM 569 O O . PHE A 1 73 ? 0.499 -6.901 -1.426 1.00 75.88 73 PHE A O 1
ATOM 576 N N . ARG A 1 74 ? 2.055 -8.529 -1.348 1.00 74.69 74 ARG A N 1
ATOM 577 C CA . ARG A 1 74 ? 2.718 -8.221 -2.590 1.00 74.69 74 ARG A CA 1
ATOM 578 C C . ARG A 1 74 ? 2.755 -9.475 -3.404 1.00 74.69 74 ARG A C 1
ATOM 580 O O . ARG A 1 74 ? 2.730 -10.590 -2.882 1.00 74.69 74 ARG A O 1
ATOM 587 N N . THR A 1 75 ? 2.936 -9.268 -4.677 1.00 65.19 75 THR A N 1
ATOM 588 C CA . THR A 1 75 ? 3.196 -10.382 -5.539 1.00 65.19 75 THR A CA 1
ATOM 589 C C . THR A 1 75 ? 4.667 -10.785 -5.501 1.00 65.19 75 THR A C 1
ATOM 591 O O . THR A 1 75 ? 5.525 -9.902 -5.349 1.00 65.19 75 THR A O 1
ATOM 594 N N . PRO A 1 76 ? 4.970 -12.093 -5.608 1.00 68.25 76 PRO A N 1
ATOM 595 C CA . PRO A 1 76 ? 6.321 -12.603 -5.420 1.00 68.25 76 PRO A CA 1
ATOM 596 C C . PRO A 1 76 ? 7.305 -11.936 -6.378 1.00 68.25 76 PRO A C 1
ATOM 598 O O . PRO A 1 76 ? 6.946 -11.529 -7.484 1.00 68.25 76 PRO A O 1
ATOM 601 N N . GLN A 1 77 ? 8.557 -11.791 -5.959 1.00 67.81 77 GLN A N 1
ATOM 602 C CA . GLN A 1 77 ? 9.615 -11.405 -6.887 1.00 67.81 77 GLN A CA 1
ATOM 603 C C . GLN A 1 77 ? 9.960 -12.574 -7.824 1.00 67.81 77 GLN A C 1
ATOM 605 O O . GLN A 1 77 ? 9.817 -13.736 -7.433 1.00 67.81 77 GLN A O 1
ATOM 610 N N . PRO A 1 78 ? 10.467 -12.302 -9.041 1.00 61.81 78 PRO A N 1
ATOM 611 C CA . PRO A 1 78 ? 11.042 -13.344 -9.882 1.00 61.81 78 PRO A CA 1
ATOM 612 C C . PRO A 1 78 ? 12.110 -14.131 -9.103 1.00 61.81 78 PRO A C 1
ATOM 614 O O . PRO A 1 78 ? 13.099 -13.560 -8.649 1.00 61.81 78 PRO A O 1
ATOM 617 N N . GLY A 1 79 ? 11.890 -15.436 -8.912 1.00 67.56 79 GLY A N 1
ATOM 618 C CA . GLY A 1 79 ? 12.776 -16.321 -8.140 1.00 67.56 79 GLY A CA 1
ATOM 619 C C . GLY A 1 79 ? 12.404 -16.516 -6.661 1.00 67.56 79 GLY A C 1
ATOM 620 O O . GLY A 1 79 ? 12.997 -17.370 -6.001 1.00 67.56 79 GLY A O 1
ATOM 621 N N . GLU A 1 80 ? 11.409 -15.798 -6.138 1.00 74.44 80 GLU A N 1
ATOM 622 C CA . GLU A 1 80 ? 10.875 -16.007 -4.789 1.00 74.44 80 GLU A CA 1
ATOM 623 C C . GLU A 1 80 ? 10.014 -17.283 -4.750 1.00 74.44 80 GLU A C 1
ATOM 625 O O . GLU A 1 80 ? 9.011 -17.402 -5.454 1.00 74.44 80 GLU A O 1
ATOM 630 N N . ARG A 1 81 ? 10.408 -18.270 -3.933 1.00 67.00 81 ARG A N 1
ATOM 631 C CA . ARG A 1 81 ? 9.637 -19.510 -3.754 1.00 67.00 81 ARG A CA 1
ATOM 632 C C . ARG A 1 81 ? 8.535 -19.283 -2.728 1.00 67.00 81 ARG A C 1
ATOM 634 O O . ARG A 1 81 ? 8.813 -19.247 -1.532 1.00 67.00 81 ARG A O 1
ATOM 641 N N . VAL A 1 82 ? 7.293 -19.190 -3.191 1.00 68.19 82 VAL A N 1
ATOM 642 C CA . VAL A 1 82 ? 6.120 -19.088 -2.315 1.00 68.19 82 VAL A CA 1
ATOM 643 C C . VAL A 1 82 ? 5.339 -20.411 -2.357 1.00 68.19 82 VAL A C 1
ATOM 645 O O . VAL A 1 82 ? 4.912 -20.831 -3.435 1.00 68.19 82 VAL A O 1
ATOM 648 N N . PRO A 1 83 ? 5.173 -21.118 -1.224 1.00 60.31 83 PRO A N 1
ATOM 649 C CA . PRO A 1 83 ? 4.397 -22.356 -1.179 1.00 60.31 83 PRO A CA 1
ATOM 650 C C . PRO A 1 83 ? 2.938 -22.107 -1.593 1.00 60.31 83 PRO A C 1
ATOM 652 O O . PRO A 1 83 ? 2.275 -21.248 -1.019 1.00 60.31 83 PRO A O 1
ATOM 655 N N . GLY A 1 84 ? 2.438 -22.849 -2.587 1.00 65.50 84 GLY A N 1
ATOM 656 C CA . GLY A 1 84 ? 1.048 -22.738 -3.059 1.00 65.50 84 GLY A CA 1
ATOM 657 C C . GLY A 1 84 ? 0.716 -21.470 -3.864 1.00 65.50 84 GLY A C 1
ATOM 658 O O . GLY A 1 84 ? -0.448 -21.089 -3.922 1.00 65.50 84 GLY A O 1
ATOM 659 N N . ALA A 1 85 ? 1.714 -20.797 -4.448 1.00 63.03 85 ALA A N 1
ATOM 660 C CA . ALA A 1 85 ? 1.568 -19.459 -5.022 1.00 63.03 85 ALA A CA 1
ATOM 661 C C . ALA A 1 85 ? 0.482 -19.328 -6.108 1.00 63.03 85 ALA A C 1
ATOM 663 O O . ALA A 1 85 ? 0.526 -19.996 -7.143 1.00 63.03 85 ALA A O 1
ATOM 664 N N . ALA A 1 86 ? -0.418 -18.359 -5.915 1.00 60.34 86 ALA A N 1
ATOM 665 C CA . ALA A 1 86 ? -1.058 -17.667 -7.027 1.00 60.34 86 ALA A CA 1
ATOM 666 C C . ALA A 1 86 ? 0.031 -17.013 -7.896 1.00 60.34 86 ALA A C 1
ATOM 668 O O . ALA A 1 86 ? 1.035 -16.524 -7.368 1.00 60.34 86 ALA A O 1
ATOM 669 N N . ALA A 1 87 ? -0.146 -17.044 -9.217 1.00 62.03 87 ALA A N 1
ATOM 670 C CA . ALA A 1 87 ? 0.815 -16.482 -10.158 1.00 62.03 87 ALA A CA 1
ATOM 671 C C . ALA A 1 87 ? 1.114 -15.006 -9.853 1.00 62.03 87 ALA A C 1
ATOM 673 O O . ALA A 1 87 ? 0.275 -14.280 -9.312 1.00 62.03 87 ALA A O 1
ATOM 674 N N . ASP A 1 88 ? 2.317 -14.573 -10.229 1.00 71.38 88 ASP A N 1
ATOM 675 C CA . ASP A 1 88 ? 2.672 -13.165 -10.176 1.00 71.38 88 ASP A CA 1
ATOM 676 C C . ASP A 1 88 ? 1.686 -12.318 -11.008 1.00 71.38 88 ASP A C 1
ATOM 678 O O . ASP A 1 88 ? 1.273 -12.719 -12.096 1.00 71.38 88 ASP A O 1
ATOM 682 N N . VAL A 1 89 ? 1.307 -11.145 -10.506 1.00 80.25 89 VAL A N 1
ATOM 683 C CA . VAL A 1 89 ? 0.519 -10.161 -11.245 1.00 80.25 89 VAL A CA 1
ATOM 684 C C . VAL A 1 89 ? 1.495 -9.407 -12.129 1.00 80.25 89 VAL A C 1
ATOM 686 O O . VAL A 1 89 ? 2.606 -9.061 -11.717 1.00 80.25 89 VAL A O 1
ATOM 689 N N . ALA A 1 90 ? 1.084 -9.152 -13.362 1.00 85.88 90 ALA A N 1
ATOM 690 C CA . ALA A 1 90 ? 1.916 -8.440 -14.312 1.00 85.88 90 ALA A CA 1
ATOM 691 C C . ALA A 1 90 ? 2.199 -7.000 -13.845 1.00 85.88 90 ALA A C 1
ATOM 693 O O . ALA A 1 90 ? 1.513 -6.439 -12.983 1.00 85.88 90 ALA A O 1
ATOM 694 N N . HIS A 1 91 ? 3.184 -6.356 -14.466 1.00 90.06 91 HIS A N 1
ATOM 695 C CA . HIS A 1 91 ? 3.297 -4.900 -14.396 1.00 90.06 91 HIS A CA 1
ATOM 696 C C . HIS A 1 91 ? 1.996 -4.235 -14.871 1.00 90.06 91 HIS A C 1
ATOM 698 O O . HIS A 1 91 ? 1.289 -4.788 -15.713 1.00 90.06 9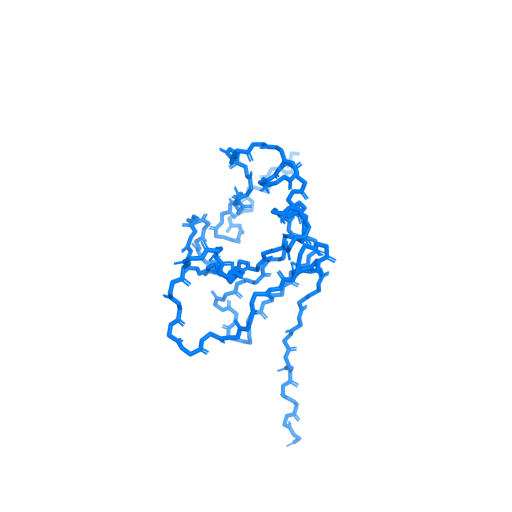1 HIS A O 1
ATOM 704 N N . ASN A 1 92 ? 1.700 -3.042 -14.352 1.00 92.69 92 ASN A N 1
ATOM 705 C CA . ASN A 1 92 ? 0.468 -2.296 -14.650 1.00 92.69 92 ASN A CA 1
ATOM 706 C C . ASN A 1 92 ? -0.836 -3.008 -14.238 1.00 92.69 92 ASN A C 1
ATOM 708 O O . ASN A 1 92 ? -1.886 -2.769 -14.830 1.00 92.69 92 ASN A O 1
ATOM 712 N N . SER A 1 93 ? -0.783 -3.880 -13.228 1.00 92.31 93 SER A N 1
ATOM 713 C CA . SER A 1 93 ? -1.977 -4.551 -12.688 1.00 92.31 93 SER A CA 1
ATOM 714 C C . SER A 1 93 ? -2.747 -3.701 -11.676 1.00 92.31 93 SER A C 1
ATOM 716 O O . SER A 1 93 ? -3.908 -3.991 -11.400 1.00 92.31 93 SER A O 1
ATOM 718 N N . TYR A 1 94 ? -2.112 -2.675 -11.100 1.00 93.88 94 TYR A N 1
ATOM 719 C CA . TYR A 1 94 ? -2.705 -1.772 -10.110 1.00 93.88 94 TYR A CA 1
ATOM 720 C C . TYR A 1 94 ? -3.297 -2.490 -8.881 1.00 93.88 94 TYR A C 1
ATOM 722 O O . TYR A 1 94 ? -4.359 -2.111 -8.375 1.00 93.88 94 TYR A O 1
ATOM 730 N N . LEU A 1 95 ? -2.614 -3.521 -8.362 1.00 91.50 95 LEU A N 1
ATOM 731 C CA . LEU A 1 95 ? -3.038 -4.206 -7.138 1.00 91.50 95 LEU A CA 1
ATOM 732 C C . LEU A 1 95 ? -3.211 -3.195 -5.991 1.00 91.50 95 LEU A C 1
ATOM 734 O O . LEU A 1 95 ? -2.314 -2.405 -5.701 1.00 91.50 95 LEU A O 1
ATOM 738 N N . GLY A 1 96 ? -4.367 -3.237 -5.326 1.00 92.31 96 GLY A N 1
ATOM 739 C CA . GLY A 1 96 ? -4.708 -2.293 -4.259 1.00 92.31 96 GLY A CA 1
ATOM 740 C C . GLY A 1 96 ? -5.348 -0.988 -4.743 1.00 92.31 96 GLY A C 1
ATOM 741 O O . GLY A 1 96 ? -5.531 -0.086 -3.936 1.00 92.31 96 GLY A O 1
ATOM 742 N N . SER A 1 97 ? -5.733 -0.864 -6.019 1.00 95.31 97 SER A N 1
ATOM 743 C CA . SER A 1 97 ? -6.499 0.303 -6.491 1.00 95.31 97 SER A CA 1
ATOM 744 C C . SER A 1 97 ? -7.909 0.400 -5.891 1.00 95.31 97 SER A C 1
ATOM 746 O O . SER A 1 97 ? -8.493 1.480 -5.882 1.00 95.31 97 SER A O 1
ATOM 748 N N . CYS A 1 98 ? -8.459 -0.709 -5.397 1.00 94.75 98 CYS A N 1
ATOM 749 C CA . CYS A 1 98 ? -9.698 -0.764 -4.630 1.00 94.75 98 CYS A CA 1
ATOM 750 C C . CYS A 1 98 ? -9.587 -1.856 -3.560 1.00 94.75 98 CYS A C 1
ATOM 752 O O . CYS A 1 98 ? -8.973 -2.900 -3.794 1.00 94.75 98 CYS A O 1
ATOM 754 N N . VAL A 1 99 ? -10.200 -1.634 -2.398 1.00 92.00 99 VAL A N 1
ATOM 755 C CA . VAL A 1 99 ? -10.319 -2.634 -1.332 1.00 92.00 99 VAL A CA 1
ATOM 756 C C . VAL A 1 99 ? -11.746 -2.622 -0.806 1.00 92.00 99 VAL A C 1
ATOM 758 O O . VAL A 1 99 ? -12.321 -1.562 -0.576 1.00 92.00 99 VAL A O 1
ATOM 761 N N . CYS A 1 100 ? -12.317 -3.807 -0.626 1.00 87.44 100 CYS A N 1
ATOM 762 C CA . CYS A 1 100 ? -13.657 -3.989 -0.089 1.00 87.44 100 CYS A CA 1
ATOM 763 C C . CYS A 1 100 ? -13.621 -5.106 0.950 1.00 87.44 100 CYS A C 1
ATOM 765 O O . CYS A 1 100 ? -12.826 -6.042 0.855 1.00 87.44 100 CYS A O 1
ATOM 767 N N . HIS A 1 101 ? -14.532 -5.036 1.908 1.00 81.62 101 HIS A N 1
ATOM 768 C CA . HIS A 1 101 ? -14.837 -6.130 2.815 1.00 81.62 101 HIS A CA 1
ATOM 769 C C . HIS A 1 101 ? -16.327 -6.481 2.673 1.00 81.62 101 HIS A C 1
ATOM 771 O O . HIS A 1 101 ? -17.159 -5.602 2.449 1.00 81.62 101 HIS A O 1
ATOM 777 N N . LEU A 1 102 ? -16.655 -7.772 2.768 1.00 79.94 102 LEU A N 1
ATOM 778 C CA . LEU A 1 102 ? -18.026 -8.267 2.703 1.00 79.94 102 LEU A CA 1
ATOM 779 C C . LEU A 1 102 ? -18.732 -8.127 4.056 1.00 79.94 102 LEU A C 1
ATOM 781 O O . LEU A 1 102 ? -18.481 -8.907 4.972 1.00 79.94 102 LEU A O 1
ATOM 785 N N . LEU A 1 103 ? -19.687 -7.207 4.143 1.00 71.19 103 LEU A N 1
ATOM 786 C CA . LEU A 1 103 ? -20.607 -7.144 5.274 1.00 71.19 103 LEU A CA 1
ATOM 787 C C . LEU A 1 103 ? -21.632 -8.283 5.163 1.00 71.19 103 LEU A C 1
ATOM 789 O O . LEU A 1 103 ? -22.418 -8.327 4.217 1.00 71.19 103 LEU A O 1
ATOM 793 N N . SER A 1 104 ? -21.629 -9.206 6.127 1.00 72.62 104 SER A N 1
ATOM 794 C CA . SER A 1 104 ? -22.686 -10.215 6.248 1.00 72.62 104 SER A CA 1
ATOM 795 C C . SER A 1 104 ? -23.893 -9.593 6.945 1.00 72.62 104 SER A C 1
ATOM 797 O O . SER A 1 104 ? -23.824 -9.266 8.129 1.00 72.62 104 SER A O 1
ATOM 799 N N . VAL A 1 105 ? -24.994 -9.415 6.216 1.00 71.50 105 VAL A N 1
ATOM 800 C CA . VAL A 1 105 ? -26.281 -9.008 6.794 1.00 71.50 105 VAL A CA 1
ATOM 801 C C . VAL A 1 105 ? -27.070 -10.278 7.099 1.00 71.50 105 VAL A C 1
ATOM 803 O O . VAL A 1 105 ? -27.706 -10.850 6.216 1.00 71.50 105 VAL A O 1
ATOM 806 N N . THR A 1 106 ? -27.000 -10.757 8.340 1.00 69.75 106 THR A N 1
ATOM 807 C CA . THR A 1 106 ? -27.902 -11.812 8.821 1.00 69.75 106 THR A CA 1
ATOM 808 C C . THR A 1 106 ? -29.264 -11.203 9.134 1.00 69.75 106 THR A C 1
ATOM 810 O O . THR A 1 106 ? -29.338 -10.195 9.836 1.00 69.75 106 THR A O 1
ATOM 813 N N . ARG A 1 107 ? -30.310 -11.794 8.552 1.00 57.69 107 ARG A N 1
ATOM 814 C CA . ARG A 1 107 ? -31.708 -11.375 8.679 1.00 57.69 107 ARG A CA 1
ATOM 815 C C . ARG A 1 107 ? -32.298 -11.759 10.030 1.00 57.69 107 ARG A C 1
ATOM 817 O O . ARG A 1 107 ? -31.915 -12.839 10.530 1.00 57.69 107 ARG A O 1
#

Foldseek 3Di:
DPPPPPPDWQDDQDQLPPWDDDQQARVQFQWQLEWDADPVRQKIWIWGQSGRLSLTKIDIDGRNHSDPCPDIDAFDDVVDDDVPDDHRRDRNPRPRNYDDDDDDDDD

Radius of gyration: 15.75 Å; chains: 1; bounding box: 46×50×35 Å

pLDDT: mean 80.52, std 13.62, range [45.56, 95.81]

Sequence (107 aa):
DLSVRDELDGGEWKFCQGRPQGHERFGTCQQGLAAAFSPDRRYVLLGAPGTYNWKGLLFVTNIESAAPDQRVFRTPQPGERVPGAAADVAHNSYLGSCVCHLLSVTR

Organism: NCBI:txid337173

InterPro domains:
  IPR013519 Integrin alpha beta-propellor [PS51470] (17-70)
  IPR028994 Integrin alpha, N-terminal [G3DSA:2.130.10.130] (2-101)
  IPR028994 Integrin alpha, N-terminal [SSF69318] (9-99)

Secondary structure (DSSP, 8-state):
--------TTS---TTTTS--STTTTTT--TTSSEEE-TTSSEEEEEETTSTTTTBEEEEEETT---TTSEEE-PPPTT---TTPPPPPPTT--BTS----------